Protein AF-A0A3C1DMR4-F1 (afdb_monomer_lite)

Sequence (124 aa):
SLVKAYVGDGIATDFYRDVAAYLDPETRDLINEVCADLGHSKFVVDAVQYCVAEDPKVAGRLALWGRRLMGEAVAQSQRVAAQREALIDLVLGGSGPDLAAVTRMFADLTENHTARMKSLGLEA

Foldseek 3Di:
DLLCLQLVLQLVLLLLQLLLVQDDPVSSVVSVVVSVVSPPNVVSLVVLLVVCVVPVVVQVVSQVVLVVVLVVVVVVVVVCCVVCVVVQCSSNNNPHRPVVSVVVSSVSSVVSSQVSCVSSVHHD

pLDDT: mean 82.71, std 10.77, range [55.03, 96.19]

Secondary structure (DSSP, 8-state):
-HHHHHHHHHHHHHHHHHHHTTS-HHHHHHHHHHHHHTT--HHHHHHHHHHHHH-HHHHHHHHHHHHHHHHHHHHHHHHHHHH-HHHHHHHTTTSS--HHHHHHHHHHHHHHHHHHHHHTT---

Structure (mmCIF, N/CA/C/O backbone):
data_AF-A0A3C1DMR4-F1
#
_entry.id   AF-A0A3C1DMR4-F1
#
loop_
_atom_site.group_PDB
_atom_site.id
_atom_site.type_symbol
_atom_site.label_atom_id
_atom_site.label_alt_id
_atom_site.label_comp_id
_atom_site.label_asym_id
_atom_site.label_entity_id
_atom_site.label_seq_id
_atom_site.pdbx_PDB_ins_code
_atom_site.Cartn_x
_atom_site.Cartn_y
_atom_site.Cartn_z
_atom_site.occupancy
_atom_site.B_iso_or_equiv
_atom_site.auth_seq_id
_atom_site.auth_comp_id
_atom_site.auth_asym_id
_atom_site.auth_atom_id
_atom_site.pdbx_PDB_model_num
ATOM 1 N N . SER A 1 1 ? 1.551 -8.771 13.088 1.00 76.62 1 SER A N 1
ATOM 2 C CA . SER A 1 1 ? 0.181 -8.288 13.360 1.00 76.62 1 SER A CA 1
ATOM 3 C C . SER A 1 1 ? -0.593 -8.287 12.050 1.00 76.62 1 SER A C 1
ATOM 5 O O . SER A 1 1 ? 0.030 -8.104 11.010 1.00 76.62 1 SER A O 1
ATOM 7 N N . LEU A 1 2 ? -1.912 -8.503 12.082 1.00 78.19 2 LEU A N 1
ATOM 8 C CA . LEU A 1 2 ? -2.741 -8.661 10.874 1.00 78.19 2 LEU A CA 1
ATOM 9 C C . LEU A 1 2 ? -2.731 -7.423 9.965 1.00 78.19 2 LEU A C 1
ATOM 11 O O . LEU A 1 2 ? -2.504 -7.540 8.768 1.00 78.19 2 LEU A O 1
ATOM 15 N N . VAL A 1 3 ? -2.868 -6.230 10.551 1.00 77.62 3 VAL A N 1
ATOM 16 C CA . VAL A 1 3 ? -2.819 -4.955 9.811 1.00 77.62 3 VAL A CA 1
ATOM 17 C C . VAL A 1 3 ? -1.471 -4.758 9.116 1.00 77.62 3 VAL A C 1
ATOM 19 O O . VAL A 1 3 ? -1.427 -4.266 7.996 1.00 77.62 3 VAL A O 1
ATOM 22 N N . LYS A 1 4 ? -0.366 -5.190 9.740 1.00 81.00 4 LYS A N 1
ATOM 23 C CA . LYS A 1 4 ? 0.961 -5.078 9.127 1.00 81.00 4 LYS A CA 1
ATOM 24 C C . LYS A 1 4 ? 1.109 -5.952 7.891 1.00 81.00 4 LYS A C 1
ATOM 26 O O . LYS A 1 4 ? 1.666 -5.470 6.916 1.00 81.00 4 LYS A O 1
ATOM 31 N N . ALA A 1 5 ? 0.621 -7.189 7.947 1.00 81.06 5 ALA A N 1
ATOM 32 C CA . ALA A 1 5 ? 0.616 -8.067 6.782 1.00 81.06 5 ALA A CA 1
ATOM 33 C C . ALA A 1 5 ? -0.257 -7.458 5.677 1.00 81.06 5 ALA A C 1
ATOM 35 O O . ALA A 1 5 ? 0.230 -7.181 4.596 1.00 81.06 5 ALA A O 1
ATOM 36 N N . TYR A 1 6 ? -1.502 -7.084 5.985 1.00 82.62 6 TYR A N 1
ATOM 37 C CA . TYR A 1 6 ? -2.421 -6.564 4.969 1.00 82.62 6 TYR A CA 1
ATOM 38 C C . TYR A 1 6 ? -1.976 -5.256 4.300 1.00 82.62 6 TYR A C 1
ATOM 40 O O . TYR A 1 6 ? -2.101 -5.104 3.084 1.00 82.62 6 TYR A O 1
ATOM 48 N N . VAL A 1 7 ? -1.485 -4.295 5.085 1.00 84.25 7 VAL A N 1
ATOM 49 C CA . VAL A 1 7 ? -1.036 -3.006 4.546 1.00 84.25 7 VAL A CA 1
ATOM 50 C C . VAL A 1 7 ? 0.342 -3.146 3.898 1.00 84.25 7 VAL A C 1
ATOM 52 O O . VAL A 1 7 ? 0.552 -2.606 2.818 1.00 84.25 7 VAL A O 1
ATOM 55 N N . GLY A 1 8 ? 1.264 -3.883 4.522 1.00 84.06 8 GLY A N 1
ATOM 56 C CA . GLY A 1 8 ? 2.620 -4.085 4.010 1.00 84.06 8 GLY A CA 1
ATOM 57 C C . GLY A 1 8 ? 2.656 -4.907 2.725 1.00 84.06 8 GLY A C 1
ATOM 58 O O . GLY A 1 8 ? 3.222 -4.445 1.738 1.00 84.06 8 GLY A O 1
ATOM 59 N N . ASP A 1 9 ? 2.001 -6.070 2.711 1.00 83.44 9 ASP A N 1
ATOM 60 C CA . ASP A 1 9 ? 1.900 -6.922 1.517 1.00 83.44 9 ASP A CA 1
ATOM 61 C C . ASP A 1 9 ? 1.159 -6.186 0.404 1.00 83.44 9 ASP A C 1
ATOM 63 O O . ASP A 1 9 ? 1.505 -6.304 -0.767 1.00 83.44 9 ASP A O 1
ATOM 67 N N . GLY A 1 10 ? 0.181 -5.361 0.782 1.00 87.00 10 GLY A N 1
ATOM 68 C CA . GLY A 1 10 ? -0.510 -4.452 -0.110 1.00 87.00 10 GLY A CA 1
ATOM 69 C C . GLY A 1 10 ? 0.403 -3.487 -0.849 1.00 87.00 10 GLY A C 1
ATOM 70 O O . GLY A 1 10 ? 0.464 -3.521 -2.071 1.00 87.00 10 GLY A O 1
ATOM 71 N N . ILE A 1 11 ? 1.138 -2.668 -0.096 1.00 86.25 11 ILE A N 1
ATOM 72 C CA . ILE A 1 11 ? 2.084 -1.690 -0.651 1.00 86.25 11 ILE A CA 1
ATOM 73 C C . ILE A 1 11 ? 3.142 -2.389 -1.517 1.00 86.25 11 ILE A C 1
ATOM 75 O O . ILE A 1 11 ? 3.483 -1.890 -2.586 1.00 86.25 11 ILE A O 1
ATOM 79 N N . ALA A 1 12 ? 3.652 -3.545 -1.079 1.00 84.12 12 ALA A N 1
ATOM 80 C CA . ALA A 1 12 ? 4.629 -4.314 -1.848 1.00 84.12 12 ALA A CA 1
ATOM 81 C C . ALA A 1 12 ? 4.040 -4.839 -3.166 1.00 84.12 12 ALA A C 1
ATOM 83 O O . ALA A 1 12 ? 4.671 -4.712 -4.210 1.00 84.12 12 ALA A O 1
ATOM 84 N N . THR A 1 13 ? 2.823 -5.384 -3.124 1.00 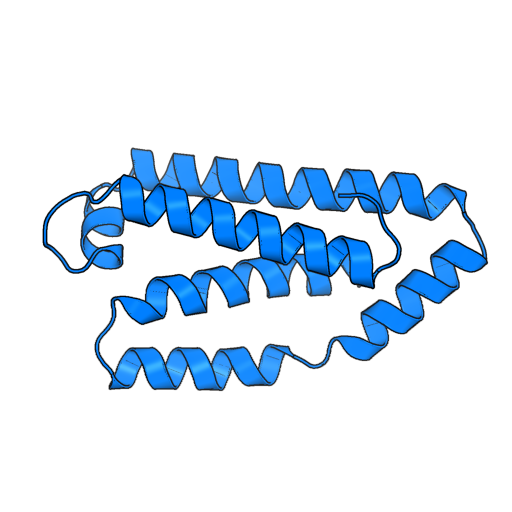87.19 13 THR A N 1
ATOM 85 C CA . THR A 1 13 ? 2.105 -5.883 -4.305 1.00 87.19 13 THR A CA 1
ATOM 86 C C . THR A 1 13 ? 1.857 -4.773 -5.319 1.00 87.19 13 THR A C 1
ATOM 88 O O . THR A 1 13 ? 2.118 -4.962 -6.505 1.00 87.19 13 THR A O 1
ATOM 91 N N . ASP A 1 14 ? 1.378 -3.620 -4.850 1.00 87.94 14 ASP A N 1
ATOM 92 C CA . ASP A 1 14 ? 1.098 -2.464 -5.699 1.00 87.94 14 ASP A CA 1
ATOM 93 C C . ASP A 1 14 ? 2.408 -1.990 -6.372 1.00 87.94 14 ASP A C 1
ATOM 95 O O . ASP A 1 14 ? 2.466 -1.849 -7.591 1.00 87.94 14 ASP A O 1
ATOM 99 N N . PHE A 1 15 ? 3.511 -1.914 -5.615 1.00 84.56 15 PHE A N 1
ATOM 100 C CA . PHE A 1 15 ? 4.829 -1.561 -6.154 1.00 84.56 15 PHE A CA 1
ATOM 101 C C . PHE A 1 15 ? 5.337 -2.564 -7.196 1.00 84.56 15 PHE A C 1
ATOM 103 O O . PHE A 1 15 ? 5.842 -2.167 -8.245 1.00 84.56 15 PHE A O 1
ATOM 110 N N . TYR A 1 16 ? 5.212 -3.869 -6.937 1.00 84.00 16 TYR A N 1
ATOM 111 C CA . TYR A 1 16 ? 5.651 -4.883 -7.895 1.00 84.00 16 TYR A CA 1
ATOM 112 C C . TYR A 1 16 ? 4.866 -4.809 -9.204 1.00 84.00 16 TYR A C 1
ATOM 114 O O . TYR A 1 16 ? 5.472 -4.935 -10.266 1.00 84.00 16 TYR A O 1
ATOM 122 N N . ARG A 1 17 ? 3.553 -4.558 -9.147 1.00 86.31 17 ARG A N 1
ATOM 123 C CA . ARG A 1 17 ? 2.720 -4.377 -10.346 1.00 86.31 17 ARG A CA 1
ATOM 124 C C . ARG A 1 17 ? 3.106 -3.124 -11.130 1.00 86.31 17 ARG A C 1
ATOM 126 O O . ARG A 1 17 ? 3.200 -3.202 -12.354 1.00 86.31 17 ARG A O 1
ATOM 133 N N . ASP A 1 18 ? 3.389 -2.020 -10.445 1.00 84.19 18 ASP A N 1
ATOM 134 C CA . ASP A 1 18 ? 3.815 -0.780 -11.099 1.00 84.19 18 ASP A CA 1
ATOM 135 C C . ASP A 1 18 ? 5.168 -0.947 -11.801 1.00 84.19 18 ASP A C 1
ATOM 137 O O . ASP A 1 18 ? 5.324 -0.543 -12.952 1.00 84.19 18 ASP A O 1
ATOM 141 N N . VAL A 1 19 ? 6.137 -1.608 -11.157 1.00 79.38 19 VAL A N 1
ATOM 142 C CA . VAL A 1 19 ? 7.442 -1.906 -11.773 1.00 79.38 19 VAL A CA 1
ATOM 143 C C . VAL A 1 19 ? 7.295 -2.886 -12.939 1.00 79.38 19 VAL A C 1
ATOM 145 O O . VAL A 1 19 ? 7.949 -2.723 -13.969 1.00 79.38 19 VAL A O 1
ATOM 148 N N . ALA A 1 20 ? 6.416 -3.883 -12.818 1.00 84.69 20 ALA A N 1
ATOM 149 C CA . ALA A 1 20 ? 6.187 -4.883 -13.856 1.00 84.69 20 ALA A CA 1
ATOM 150 C C . ALA A 1 20 ? 5.698 -4.276 -15.182 1.00 84.69 20 ALA A C 1
ATOM 152 O O . ALA A 1 20 ? 5.933 -4.858 -16.240 1.00 84.69 20 ALA A O 1
ATOM 153 N N . ALA A 1 21 ? 5.068 -3.095 -15.159 1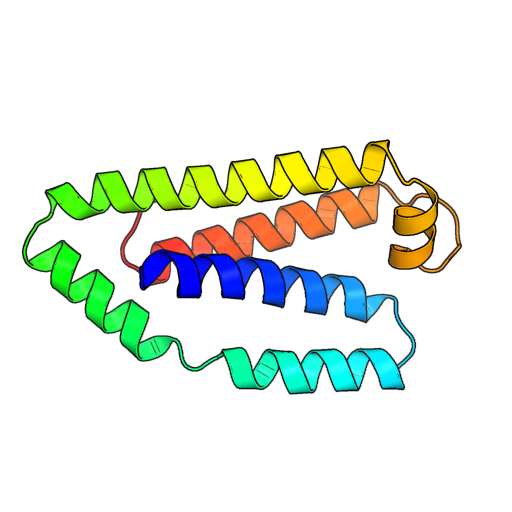.00 81.50 21 ALA A N 1
ATOM 154 C CA . ALA A 1 21 ? 4.655 -2.380 -16.367 1.00 81.50 21 ALA A CA 1
ATOM 155 C C . ALA A 1 21 ? 5.829 -1.997 -17.291 1.00 81.50 21 ALA A C 1
ATOM 157 O O . ALA A 1 21 ? 5.615 -1.805 -18.489 1.00 81.50 21 ALA A O 1
ATOM 158 N N . TYR A 1 22 ? 7.049 -1.923 -16.754 1.00 76.38 22 TYR A N 1
ATOM 159 C CA . TYR A 1 22 ? 8.266 -1.549 -17.482 1.00 76.38 22 TYR A CA 1
ATOM 160 C C . TYR A 1 22 ? 9.149 -2.749 -17.853 1.00 76.38 22 TYR A C 1
ATOM 162 O O . TYR A 1 22 ? 10.187 -2.574 -18.491 1.00 76.38 22 TYR A O 1
ATOM 170 N N . LEU A 1 23 ? 8.756 -3.961 -17.454 1.00 81.56 23 LEU A N 1
ATOM 171 C CA . LEU A 1 23 ? 9.490 -5.192 -17.735 1.00 81.56 23 LEU A CA 1
ATOM 172 C C . LEU A 1 23 ? 8.976 -5.868 -19.009 1.00 81.56 23 LEU A C 1
ATOM 174 O O . LEU A 1 23 ? 7.919 -5.531 -19.552 1.00 81.56 23 LEU A O 1
ATOM 178 N N . ASP A 1 24 ? 9.743 -6.840 -19.498 1.00 84.12 24 ASP A N 1
ATOM 179 C CA . ASP A 1 24 ? 9.318 -7.675 -20.612 1.00 84.12 24 ASP A CA 1
ATOM 180 C C . ASP A 1 24 ? 8.035 -8.466 -20.258 1.00 84.12 24 ASP A C 1
ATOM 182 O O . ASP A 1 24 ? 7.747 -8.698 -19.077 1.00 84.12 24 ASP A O 1
ATOM 186 N N . PRO A 1 25 ? 7.238 -8.878 -21.264 1.00 89.19 25 PRO A N 1
ATOM 187 C CA . PRO A 1 25 ? 5.949 -9.521 -21.020 1.00 89.19 25 PRO A CA 1
ATOM 188 C C . PRO A 1 25 ? 6.020 -10.772 -20.137 1.00 89.19 25 PRO A C 1
ATOM 190 O O . PRO A 1 25 ? 5.125 -10.968 -19.322 1.00 89.19 25 PRO A O 1
ATOM 193 N N . GLU A 1 26 ? 7.072 -11.586 -20.261 1.00 92.44 26 GLU A N 1
ATOM 194 C CA . GLU A 1 26 ? 7.214 -12.834 -19.503 1.00 92.44 26 GLU A CA 1
ATOM 195 C C . GLU A 1 26 ? 7.422 -12.543 -18.012 1.00 92.44 26 GLU A C 1
ATOM 197 O O . GLU A 1 26 ? 6.690 -13.059 -17.163 1.00 92.44 26 GLU A O 1
ATOM 202 N N . THR A 1 27 ? 8.353 -11.642 -17.687 1.00 87.44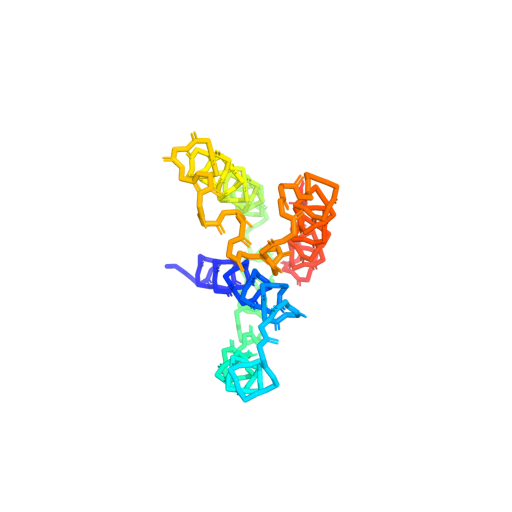 27 THR A N 1
ATOM 203 C CA . THR A 1 27 ? 8.601 -11.229 -16.298 1.00 87.44 27 THR A CA 1
ATOM 204 C C . THR A 1 27 ? 7.381 -10.535 -15.690 1.00 87.44 27 THR A C 1
ATOM 206 O O . THR A 1 27 ? 7.037 -10.768 -14.527 1.00 87.44 27 THR A O 1
ATOM 209 N N . ARG A 1 28 ? 6.692 -9.693 -16.471 1.00 88.81 28 ARG A N 1
ATOM 210 C CA . ARG A 1 28 ? 5.480 -8.998 -16.024 1.00 88.81 28 ARG A CA 1
ATOM 211 C C . ARG A 1 28 ? 4.354 -9.968 -15.672 1.00 88.81 28 ARG A C 1
ATOM 213 O O . ARG A 1 28 ? 3.694 -9.787 -14.647 1.00 88.81 28 ARG A O 1
ATOM 220 N N . ASP A 1 29 ? 4.119 -10.967 -16.514 1.00 90.56 29 ASP A N 1
ATOM 221 C CA . ASP A 1 29 ? 3.035 -11.927 -16.316 1.00 90.56 29 ASP A CA 1
ATOM 222 C C . ASP A 1 29 ? 3.301 -12.802 -15.080 1.00 90.56 29 ASP A C 1
ATOM 224 O O . ASP A 1 29 ? 2.395 -12.992 -14.265 1.00 90.56 29 ASP A O 1
ATOM 228 N N . LEU A 1 30 ? 4.561 -13.198 -14.852 1.00 89.62 30 LEU A N 1
ATOM 229 C CA . LEU A 1 30 ? 4.977 -13.896 -13.631 1.00 89.62 30 LEU A CA 1
ATOM 230 C C . LEU A 1 30 ? 4.736 -13.059 -12.365 1.00 89.62 30 LEU A C 1
ATOM 232 O O . LEU A 1 30 ? 4.200 -13.563 -11.377 1.00 89.62 30 LEU A O 1
ATOM 236 N N . ILE A 1 31 ? 5.108 -11.773 -12.375 1.00 87.81 31 ILE A N 1
ATOM 237 C CA . ILE A 1 31 ? 4.861 -10.885 -11.228 1.00 87.81 31 ILE A CA 1
ATOM 238 C C . ILE A 1 31 ? 3.360 -10.784 -10.947 1.00 87.81 31 ILE A C 1
ATOM 240 O O . ILE A 1 31 ? 2.947 -10.872 -9.790 1.00 87.81 31 ILE A O 1
ATOM 244 N N . ASN A 1 32 ? 2.540 -10.623 -11.988 1.00 87.25 32 ASN A N 1
ATOM 245 C CA . ASN A 1 32 ? 1.090 -10.526 -11.845 1.00 87.25 32 ASN A CA 1
ATOM 246 C C . ASN A 1 32 ? 0.461 -11.801 -11.275 1.00 87.25 32 ASN A C 1
ATOM 248 O O . ASN A 1 32 ? -0.446 -11.689 -10.447 1.00 87.25 32 ASN A O 1
ATOM 252 N N . GLU A 1 33 ? 0.938 -12.977 -11.689 1.00 87.56 33 GLU A N 1
ATOM 253 C CA . GLU A 1 33 ? 0.500 -14.275 -11.166 1.00 87.56 33 GLU A CA 1
ATOM 254 C C . GLU A 1 33 ? 0.816 -14.403 -9.671 1.00 87.56 33 GLU A C 1
ATOM 256 O O . GLU A 1 33 ? -0.091 -14.603 -8.862 1.00 87.56 33 GLU A O 1
ATOM 261 N N . VAL A 1 34 ? 2.074 -14.182 -9.278 1.00 85.75 34 VAL A N 1
ATOM 262 C CA . VAL A 1 34 ? 2.501 -14.256 -7.868 1.00 85.75 34 VAL A CA 1
ATOM 263 C C . VAL A 1 34 ? 1.745 -13.238 -7.008 1.00 85.75 34 VAL A C 1
ATOM 265 O O . VAL A 1 34 ? 1.306 -13.537 -5.898 1.00 85.75 34 VAL A O 1
ATOM 268 N N . CYS A 1 35 ? 1.535 -12.031 -7.534 1.00 83.00 35 CYS A N 1
ATOM 269 C CA . CYS A 1 35 ? 0.804 -10.967 -6.854 1.00 83.00 35 CYS A CA 1
ATOM 270 C C . CYS A 1 35 ? -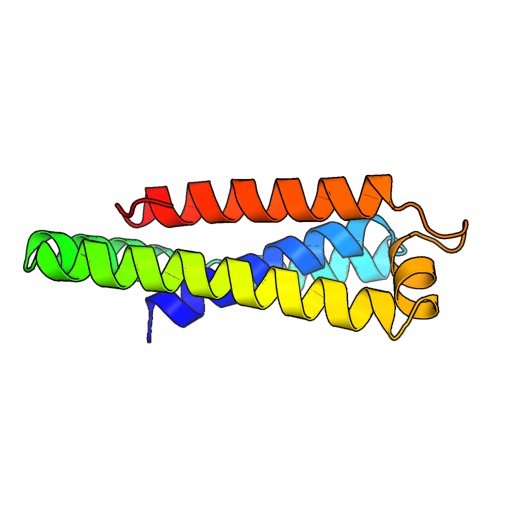0.715 -11.197 -6.778 1.00 83.00 35 CYS A C 1
ATOM 272 O O . CYS A 1 35 ? -1.395 -10.476 -6.045 1.00 83.00 35 CYS A O 1
ATOM 274 N N . ALA A 1 36 ? -1.285 -12.124 -7.553 1.00 75.19 36 ALA A N 1
ATOM 275 C CA . ALA A 1 36 ? -2.703 -12.476 -7.460 1.00 75.19 36 ALA A CA 1
ATOM 276 C C . ALA A 1 36 ? -2.989 -13.362 -6.234 1.00 75.19 36 ALA A C 1
ATOM 278 O O . ALA A 1 36 ? -4.051 -13.237 -5.623 1.00 75.19 36 ALA A O 1
ATOM 279 N N . ASP A 1 37 ? -2.023 -14.192 -5.833 1.00 64.38 37 ASP A N 1
ATOM 280 C CA . ASP A 1 37 ? -2.156 -15.148 -4.725 1.00 64.38 37 ASP A CA 1
ATOM 281 C C . ASP A 1 37 ? -2.074 -14.473 -3.336 1.00 64.38 37 ASP A C 1
ATOM 283 O O . ASP A 1 37 ? -2.681 -14.905 -2.355 1.00 64.38 37 ASP A O 1
ATOM 287 N N . LEU A 1 38 ? -1.429 -13.302 -3.257 1.00 60.19 38 LEU A N 1
ATOM 288 C CA . LEU A 1 38 ? -1.329 -12.478 -2.039 1.00 60.19 38 LEU A CA 1
ATOM 289 C C . LEU A 1 38 ? -2.678 -11.854 -1.595 1.00 60.19 38 LEU A C 1
ATOM 291 O O . LEU A 1 38 ? -2.765 -11.193 -0.558 1.00 60.19 38 LEU A O 1
ATOM 295 N N . GLY A 1 39 ? -3.755 -12.060 -2.362 1.00 57.00 39 GLY A N 1
ATOM 296 C CA . GLY A 1 39 ? -5.065 -11.424 -2.200 1.00 57.00 39 GLY A CA 1
ATOM 297 C C . GLY A 1 39 ? -5.976 -11.972 -1.092 1.00 57.00 39 GLY A C 1
ATOM 298 O O . GLY A 1 39 ? -7.056 -11.410 -0.889 1.00 57.00 39 GLY A O 1
ATOM 299 N N . HIS A 1 40 ? -5.589 -13.009 -0.336 1.00 61.69 40 HIS A N 1
ATOM 300 C CA . HIS A 1 40 ? -6.413 -13.630 0.723 1.00 61.69 40 HIS A CA 1
ATOM 301 C C . HIS A 1 40 ? -6.555 -12.774 1.999 1.00 61.69 40 HIS A C 1
ATOM 303 O O . HIS A 1 40 ? -6.280 -13.197 3.119 1.00 61.69 40 HIS A O 1
ATOM 309 N N . SER A 1 41 ? -7.023 -11.542 1.842 1.00 71.12 41 SER A N 1
ATOM 310 C CA . SER A 1 41 ? -6.976 -10.493 2.859 1.00 71.12 41 SER A CA 1
ATOM 311 C C . SER A 1 41 ? -8.336 -10.105 3.437 1.00 71.12 41 SER A C 1
ATOM 313 O O . SER A 1 41 ? -8.397 -9.368 4.422 1.00 71.12 41 SER A O 1
ATOM 315 N N . LYS A 1 42 ? -9.434 -10.643 2.888 1.00 76.69 42 LYS A N 1
ATOM 316 C CA . LYS A 1 42 ? -10.794 -10.358 3.369 1.00 76.69 42 LYS A CA 1
ATOM 317 C C . LYS A 1 42 ? -10.952 -10.629 4.869 1.00 76.69 42 LYS A C 1
ATOM 319 O O . LYS A 1 42 ? -11.553 -9.823 5.571 1.00 76.69 42 LYS A O 1
ATOM 324 N N . PHE A 1 43 ? -10.347 -11.706 5.375 1.00 85.06 43 PHE A N 1
ATOM 325 C CA . PHE A 1 43 ? -10.410 -12.032 6.801 1.00 85.06 43 PHE A CA 1
ATOM 326 C C . PHE A 1 43 ? -9.748 -10.959 7.686 1.00 85.06 43 PHE A C 1
ATOM 328 O O . PHE A 1 43 ? -10.185 -10.749 8.814 1.00 85.06 43 PHE A O 1
ATOM 335 N N . VAL A 1 44 ? -8.710 -10.265 7.191 1.00 87.62 44 VAL A N 1
ATOM 336 C CA . VAL A 1 44 ? -8.060 -9.174 7.933 1.00 87.62 44 VAL A CA 1
ATOM 337 C C . VAL A 1 44 ? -8.989 -7.977 8.027 1.00 87.62 44 VAL A C 1
ATOM 339 O O . VAL A 1 44 ? -9.095 -7.389 9.099 1.00 87.62 44 VAL A O 1
ATOM 342 N N . VAL A 1 45 ? -9.673 -7.633 6.934 1.00 89.38 45 VAL A N 1
ATOM 343 C CA . VAL A 1 45 ? -10.644 -6.533 6.920 1.00 89.38 45 VAL A CA 1
ATOM 344 C C . VAL A 1 45 ? -11.752 -6.794 7.935 1.00 89.38 45 VAL A C 1
ATOM 346 O O . VAL A 1 45 ? -11.966 -5.967 8.820 1.00 89.38 45 VAL A O 1
ATOM 349 N N . ASP A 1 46 ? -12.373 -7.973 7.865 1.00 90.56 46 ASP A N 1
ATOM 350 C CA . ASP A 1 46 ? -13.468 -8.356 8.759 1.00 90.56 46 ASP A CA 1
ATOM 351 C C . ASP A 1 46 ? -13.000 -8.348 10.238 1.00 90.56 46 ASP A C 1
ATOM 353 O O . ASP A 1 46 ? -13.676 -7.804 11.114 1.00 90.56 46 ASP A O 1
ATOM 357 N N . ALA A 1 47 ? -11.796 -8.861 10.526 1.00 91.50 47 ALA A N 1
ATOM 358 C CA . ALA A 1 47 ? -11.230 -8.873 11.879 1.00 91.50 47 ALA A CA 1
ATOM 359 C C . ALA A 1 47 ? -10.891 -7.471 12.418 1.00 91.50 47 ALA A C 1
ATOM 361 O O . ALA A 1 47 ? -11.109 -7.187 13.596 1.00 91.50 47 ALA A O 1
ATOM 362 N N . VAL A 1 48 ? -10.338 -6.586 11.584 1.00 91.25 48 VAL A N 1
ATOM 363 C CA . VAL A 1 48 ? -9.976 -5.222 12.000 1.00 91.25 48 VAL A CA 1
ATOM 364 C C . VAL A 1 48 ? -11.225 -4.395 12.268 1.00 91.25 48 VAL A C 1
ATOM 366 O O . VAL A 1 48 ? -11.280 -3.722 13.296 1.00 91.25 48 VAL A O 1
ATOM 369 N N . GLN A 1 49 ? -12.236 -4.492 11.403 1.00 93.00 49 GLN A N 1
ATOM 370 C CA . GLN A 1 49 ? -13.513 -3.810 11.606 1.00 93.00 49 GLN A CA 1
ATOM 371 C C . GLN A 1 49 ? -14.199 -4.274 12.895 1.00 93.00 49 GLN A C 1
ATOM 373 O O . GLN A 1 49 ? -14.667 -3.437 13.666 1.00 93.00 49 GLN A O 1
ATOM 378 N N . TYR A 1 50 ? -14.189 -5.581 13.180 1.00 93.62 50 TYR A N 1
ATOM 379 C CA . TYR A 1 50 ? -14.697 -6.120 14.443 1.00 93.62 50 TYR A CA 1
ATOM 380 C C . TYR A 1 50 ? -13.961 -5.532 15.659 1.00 93.62 50 TYR A C 1
ATOM 382 O O . TYR A 1 50 ? -14.589 -5.012 16.577 1.00 93.62 50 TYR A O 1
ATOM 390 N N . CYS A 1 51 ? -12.624 -5.543 15.649 1.00 92.19 51 CYS A N 1
ATOM 391 C CA . CYS A 1 51 ? -11.825 -4.987 16.746 1.00 92.19 51 CYS A CA 1
ATOM 392 C C . CYS A 1 51 ? -12.060 -3.483 16.955 1.00 92.19 51 CYS A C 1
ATOM 394 O O . CYS A 1 51 ? -12.057 -3.018 18.091 1.00 92.19 51 CYS A O 1
ATOM 396 N N . VAL A 1 52 ? -12.243 -2.721 15.874 1.00 93.38 52 VAL A N 1
ATOM 397 C CA . VAL A 1 52 ? -12.547 -1.283 15.938 1.00 93.38 52 VAL A CA 1
ATOM 398 C C . VAL A 1 52 ? -13.950 -1.031 16.498 1.00 93.38 52 VAL A C 1
ATOM 400 O O . VAL A 1 52 ? -14.133 -0.070 17.242 1.00 93.38 52 VAL A O 1
ATOM 403 N N . ALA A 1 53 ? -14.924 -1.886 16.174 1.00 93.88 53 ALA A N 1
ATOM 404 C CA . ALA A 1 53 ? -16.273 -1.801 16.729 1.00 93.88 53 ALA A CA 1
ATOM 405 C C . ALA A 1 53 ? -16.298 -2.090 18.241 1.00 93.88 53 ALA A C 1
ATOM 407 O O . ALA A 1 53 ? -16.996 -1.397 18.979 1.00 93.88 53 ALA A O 1
ATOM 408 N N . GLU A 1 54 ? -15.512 -3.068 18.701 1.00 96.19 54 GLU A N 1
ATOM 409 C CA . GLU A 1 54 ? -15.380 -3.423 20.122 1.00 96.19 54 GLU A CA 1
ATOM 410 C C . GLU A 1 54 ? -14.595 -2.371 20.931 1.00 96.19 54 GLU A C 1
ATOM 412 O O . GLU A 1 54 ? -14.984 -2.030 22.049 1.00 96.19 54 GLU A O 1
ATOM 417 N N . ASP A 1 55 ? -13.501 -1.828 20.381 1.00 93.50 55 ASP A N 1
ATOM 418 C CA . ASP A 1 55 ? -12.710 -0.763 21.013 1.00 93.50 55 ASP A CA 1
ATOM 419 C C . ASP A 1 55 ? -12.371 0.366 20.018 1.00 93.50 55 ASP A C 1
ATOM 421 O O . ASP A 1 55 ? -11.325 0.338 19.349 1.00 93.50 55 ASP A O 1
ATOM 425 N N . PRO A 1 56 ? -13.189 1.436 19.979 1.00 90.06 56 PRO A N 1
ATOM 426 C CA . PRO A 1 56 ? -12.961 2.581 19.100 1.00 90.06 56 PRO A CA 1
ATOM 427 C C . PRO A 1 56 ? -11.607 3.279 19.303 1.00 90.06 56 PRO A C 1
ATOM 429 O O . PRO A 1 56 ? -11.111 3.946 18.394 1.00 90.06 56 PRO A O 1
ATOM 432 N N . LYS A 1 57 ? -10.954 3.129 20.467 1.00 90.50 57 LYS A N 1
ATOM 433 C CA . LYS A 1 57 ? -9.633 3.740 20.719 1.00 90.50 57 LYS A CA 1
ATOM 434 C C . LYS A 1 57 ? -8.529 3.081 19.895 1.00 90.50 57 LYS A C 1
ATOM 436 O O . LYS A 1 57 ? -7.493 3.705 19.639 1.00 90.50 57 LYS A O 1
ATOM 441 N N . VAL A 1 58 ? -8.724 1.832 19.471 1.00 91.19 58 VAL A N 1
ATOM 442 C CA . VAL A 1 58 ? -7.766 1.108 18.627 1.00 91.19 58 VAL A CA 1
ATOM 443 C C . VAL A 1 58 ? -7.705 1.718 17.226 1.00 91.19 58 VAL A C 1
ATOM 445 O O . VAL A 1 58 ? -6.619 1.760 16.646 1.00 91.19 58 VAL A O 1
ATOM 448 N N . ALA A 1 59 ? -8.809 2.282 16.723 1.00 92.50 59 ALA A N 1
ATOM 449 C CA . ALA A 1 59 ? -8.881 2.886 15.392 1.00 92.50 59 ALA A CA 1
ATOM 450 C C . ALA A 1 59 ? -7.814 3.971 15.185 1.00 92.50 59 ALA A C 1
ATOM 452 O O . ALA A 1 59 ? -7.023 3.892 14.248 1.00 92.50 59 ALA A O 1
ATOM 453 N N . GLY A 1 60 ? -7.707 4.930 16.113 1.00 92.50 60 GLY A N 1
ATOM 454 C CA . GLY A 1 60 ? -6.721 6.013 16.015 1.00 92.50 60 GLY A CA 1
ATOM 455 C C . GLY A 1 60 ? -5.271 5.514 16.038 1.00 92.50 60 GLY A C 1
ATOM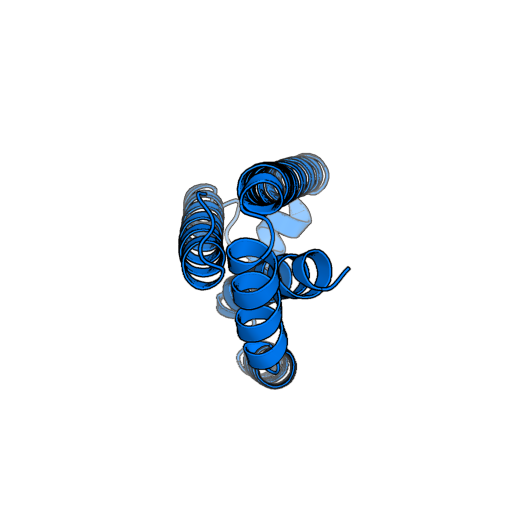 456 O O . GLY A 1 60 ? -4.414 6.030 15.318 1.00 92.50 60 GLY A O 1
ATOM 457 N N . ARG A 1 61 ? -4.987 4.461 16.818 1.00 93.12 61 ARG A N 1
ATOM 458 C CA . ARG A 1 61 ? -3.651 3.843 16.883 1.00 93.12 61 ARG A CA 1
ATOM 459 C C . ARG A 1 61 ? -3.305 3.105 15.591 1.00 93.12 61 ARG A C 1
ATOM 461 O O . ARG A 1 61 ? -2.168 3.199 15.136 1.00 93.12 61 ARG A O 1
ATOM 468 N N . LEU A 1 62 ? -4.265 2.387 15.007 1.00 92.50 62 LEU A N 1
ATOM 469 C CA . LEU A 1 62 ? -4.083 1.684 13.736 1.00 92.50 62 LEU A CA 1
ATOM 470 C C . LEU A 1 62 ? -3.958 2.656 12.559 1.00 92.50 62 LEU A C 1
ATOM 472 O O . LEU A 1 62 ? -3.086 2.454 11.720 1.00 92.50 62 LEU A O 1
ATOM 476 N N . ALA A 1 63 ? -4.749 3.731 12.542 1.00 93.62 63 ALA A N 1
ATOM 477 C CA . ALA A 1 63 ? -4.649 4.810 11.560 1.00 93.62 63 ALA A CA 1
ATOM 478 C C . ALA A 1 63 ? -3.254 5.453 11.569 1.00 93.62 63 ALA A C 1
ATOM 480 O O . ALA A 1 63 ? -2.579 5.525 10.541 1.00 93.62 63 ALA A O 1
ATOM 481 N N . LEU A 1 64 ? -2.763 5.836 12.755 1.00 93.38 64 LEU A N 1
ATOM 482 C CA . LEU A 1 64 ? -1.416 6.389 12.906 1.00 93.38 64 LEU A CA 1
ATOM 483 C C . LEU A 1 64 ? -0.332 5.399 12.459 1.00 93.38 64 LEU A C 1
ATOM 485 O O . LEU A 1 64 ? 0.645 5.793 11.824 1.00 93.38 64 LEU A O 1
ATOM 489 N N . TRP A 1 65 ? -0.498 4.119 12.792 1.00 93.00 65 TRP A N 1
ATOM 490 C CA . TRP A 1 65 ? 0.436 3.078 12.383 1.00 93.00 65 TRP A CA 1
ATOM 491 C C . TRP A 1 65 ? 0.450 2.886 10.857 1.00 93.00 65 TRP A C 1
ATOM 493 O O . TRP A 1 65 ? 1.532 2.798 10.278 1.00 93.00 65 TRP A O 1
ATOM 503 N N . GLY A 1 66 ? -0.718 2.892 10.203 1.00 91.38 66 GLY A N 1
ATOM 504 C CA . GLY A 1 66 ? -0.853 2.806 8.745 1.00 91.38 66 GLY A CA 1
ATOM 505 C C . GLY A 1 66 ? -0.157 3.963 8.026 1.00 91.38 66 GLY A C 1
ATOM 506 O O . GLY A 1 66 ? 0.715 3.719 7.192 1.00 91.38 66 GLY A O 1
ATOM 507 N N . ARG A 1 67 ? -0.427 5.207 8.451 1.00 93.31 67 ARG A N 1
ATOM 508 C CA . ARG A 1 67 ? 0.267 6.405 7.944 1.00 93.31 67 ARG A CA 1
ATOM 509 C C . ARG A 1 67 ? 1.778 6.318 8.096 1.00 93.31 67 ARG A C 1
ATOM 511 O O . ARG A 1 67 ? 2.522 6.636 7.170 1.00 93.31 67 ARG A O 1
ATOM 518 N N . ARG A 1 68 ? 2.243 5.883 9.272 1.00 93.19 68 ARG A N 1
ATOM 519 C CA . ARG A 1 68 ? 3.675 5.731 9.536 1.00 93.19 68 ARG A CA 1
ATOM 520 C C . ARG A 1 68 ? 4.309 4.702 8.604 1.00 93.19 68 ARG A C 1
ATOM 522 O O . ARG A 1 68 ? 5.403 4.954 8.114 1.00 93.19 68 ARG A O 1
ATOM 529 N N . LEU A 1 69 ? 3.637 3.579 8.351 1.00 89.38 69 LEU A N 1
ATOM 530 C CA . LEU A 1 69 ? 4.144 2.547 7.450 1.00 89.38 69 LEU A CA 1
ATOM 531 C C . LEU A 1 69 ? 4.324 3.085 6.025 1.00 89.38 69 LEU A C 1
ATOM 533 O O . LEU A 1 69 ? 5.387 2.891 5.442 1.00 89.38 69 LEU A O 1
ATOM 537 N N . MET A 1 70 ? 3.324 3.793 5.492 1.00 90.31 70 MET A N 1
ATOM 538 C CA . MET A 1 70 ? 3.414 4.403 4.162 1.00 90.31 70 MET A CA 1
ATOM 539 C C . MET A 1 70 ? 4.537 5.447 4.100 1.00 90.31 70 MET A C 1
ATOM 541 O O . MET A 1 70 ? 5.357 5.429 3.184 1.00 90.31 70 MET A O 1
ATOM 545 N N . GLY A 1 71 ? 4.633 6.313 5.114 1.00 89.75 71 GLY A N 1
ATOM 546 C CA . GLY A 1 71 ? 5.698 7.313 5.200 1.00 89.75 71 GLY A CA 1
ATOM 547 C C . GLY A 1 71 ? 7.100 6.696 5.253 1.00 89.75 71 GLY A C 1
ATOM 548 O O . GLY A 1 71 ? 8.000 7.152 4.549 1.00 89.75 71 GLY A O 1
ATOM 549 N N . GLU A 1 72 ? 7.293 5.632 6.040 1.00 90.31 72 GLU A N 1
ATOM 550 C CA . GLU A 1 72 ? 8.565 4.901 6.089 1.00 90.31 72 GLU A CA 1
ATOM 551 C C . GLU A 1 72 ? 8.871 4.222 4.743 1.00 90.31 72 GLU A C 1
ATOM 553 O O . GLU A 1 72 ? 10.010 4.300 4.282 1.00 90.31 72 GLU A O 1
ATOM 558 N N . ALA A 1 73 ? 7.876 3.631 4.072 1.00 85.62 73 ALA A N 1
ATOM 559 C CA . ALA A 1 73 ? 8.048 3.015 2.755 1.00 85.62 73 ALA A CA 1
ATOM 560 C C . ALA A 1 73 ? 8.491 4.033 1.689 1.00 85.62 73 ALA A C 1
ATOM 562 O O . ALA A 1 73 ? 9.463 3.785 0.968 1.00 85.62 73 ALA A O 1
ATOM 563 N N . VAL A 1 74 ? 7.848 5.204 1.629 1.00 84.25 74 VAL A N 1
ATOM 564 C CA . VAL A 1 74 ? 8.233 6.293 0.714 1.00 84.25 74 VAL A CA 1
ATOM 565 C C . VAL A 1 74 ? 9.645 6.784 1.024 1.00 84.25 74 VAL A C 1
ATOM 567 O O . VAL A 1 74 ? 10.477 6.864 0.121 1.00 84.25 74 VAL A O 1
ATOM 570 N N . ALA A 1 75 ? 9.954 7.046 2.296 1.00 85.25 75 ALA A N 1
ATOM 571 C CA . ALA A 1 75 ? 11.272 7.527 2.701 1.00 85.25 75 ALA A CA 1
ATOM 572 C C . ALA A 1 75 ? 12.391 6.525 2.362 1.00 85.25 75 ALA A C 1
ATOM 574 O O . ALA A 1 75 ? 13.454 6.923 1.880 1.00 85.25 75 ALA A O 1
ATOM 575 N N . GLN A 1 76 ? 12.166 5.222 2.575 1.00 83.69 76 GLN A N 1
ATOM 576 C CA . GLN A 1 76 ? 13.137 4.195 2.185 1.00 83.69 76 GLN A CA 1
ATOM 577 C C . GLN A 1 76 ? 13.285 4.100 0.667 1.00 83.69 76 GLN A C 1
ATOM 579 O O . GLN A 1 76 ? 14.408 4.003 0.175 1.00 83.69 76 GLN A O 1
ATOM 584 N N . SER A 1 77 ? 12.186 4.190 -0.080 1.00 78.19 77 SER A N 1
ATOM 585 C CA . SER A 1 77 ? 12.220 4.131 -1.543 1.00 78.19 77 SER A CA 1
ATOM 586 C C . SER A 1 77 ? 12.990 5.316 -2.134 1.00 78.19 77 SER A C 1
ATOM 588 O O . SER A 1 77 ? 13.876 5.122 -2.963 1.00 78.19 77 SER A O 1
ATOM 590 N N . GLN A 1 78 ? 12.749 6.535 -1.637 1.00 76.75 78 GLN A N 1
ATOM 591 C CA . GLN A 1 78 ? 13.509 7.734 -2.013 1.00 76.75 78 GLN A CA 1
ATOM 592 C C . GLN A 1 78 ? 14.997 7.614 -1.657 1.00 76.75 78 GLN A C 1
ATOM 594 O O . GLN A 1 78 ? 15.860 8.005 -2.441 1.00 76.75 78 GLN A O 1
ATOM 599 N N . ARG A 1 79 ? 15.322 7.037 -0.493 1.00 81.06 79 ARG A N 1
ATOM 600 C CA . ARG A 1 79 ? 16.713 6.788 -0.090 1.00 81.06 79 ARG A CA 1
ATOM 601 C C . ARG A 1 79 ? 17.413 5.809 -1.032 1.00 81.06 79 ARG A C 1
ATOM 603 O O . ARG A 1 79 ? 18.565 6.043 -1.384 1.00 81.06 79 ARG A O 1
ATOM 610 N N . VAL A 1 80 ? 16.746 4.726 -1.428 1.00 77.06 80 VAL A N 1
ATOM 611 C CA . VAL A 1 80 ? 17.293 3.751 -2.385 1.00 77.06 80 VAL A CA 1
ATOM 612 C C . VAL A 1 80 ? 17.477 4.396 -3.755 1.00 77.06 80 VAL A C 1
ATOM 614 O O . VAL A 1 80 ? 18.553 4.261 -4.333 1.00 77.06 80 VAL A O 1
ATOM 617 N N . ALA A 1 81 ? 16.480 5.147 -4.225 1.00 71.06 81 ALA A N 1
ATOM 618 C CA . ALA A 1 81 ? 16.529 5.903 -5.472 1.00 71.06 81 ALA A CA 1
ATOM 619 C C . ALA A 1 81 ? 17.750 6.843 -5.517 1.00 71.06 81 ALA A C 1
ATOM 621 O O . ALA A 1 81 ? 18.540 6.786 -6.455 1.00 71.06 81 ALA A O 1
ATOM 622 N N . ALA A 1 82 ? 17.983 7.617 -4.453 1.00 74.44 82 ALA A N 1
ATOM 623 C CA . ALA A 1 82 ? 19.129 8.524 -4.354 1.00 74.44 82 ALA A CA 1
ATOM 624 C C . ALA A 1 82 ? 20.497 7.814 -4.277 1.00 74.44 82 ALA A C 1
ATOM 626 O O . ALA A 1 82 ? 21.523 8.419 -4.573 1.00 74.44 82 ALA A O 1
ATOM 627 N N . GLN A 1 83 ? 20.541 6.552 -3.838 1.00 75.50 83 GLN A N 1
ATOM 628 C CA . GLN A 1 83 ? 21.786 5.784 -3.689 1.00 75.50 83 GLN A CA 1
ATOM 629 C C . GLN A 1 83 ? 22.094 4.888 -4.891 1.00 75.50 83 GLN A C 1
ATOM 631 O O . GLN A 1 83 ? 23.211 4.380 -5.001 1.00 75.50 83 GLN A O 1
ATOM 636 N N . ARG A 1 84 ? 21.104 4.624 -5.749 1.00 65.88 84 ARG A N 1
ATOM 637 C CA . ARG A 1 84 ? 21.190 3.644 -6.834 1.00 65.88 84 ARG A CA 1
ATOM 638 C C . ARG A 1 84 ? 20.445 4.143 -8.071 1.00 65.88 84 ARG A C 1
ATOM 640 O O . ARG A 1 84 ? 19.436 3.562 -8.458 1.00 65.88 84 ARG A O 1
ATOM 647 N N . GLU A 1 85 ? 20.986 5.172 -8.720 1.00 63.28 85 GLU A N 1
ATOM 648 C CA . GLU A 1 85 ? 20.447 5.717 -9.981 1.00 63.28 85 GLU A CA 1
ATOM 649 C C . GLU A 1 85 ? 20.252 4.628 -11.055 1.00 63.28 85 GLU A C 1
ATOM 651 O O . GLU A 1 85 ? 19.224 4.595 -11.720 1.00 63.28 85 GLU A O 1
ATOM 656 N N . ALA A 1 86 ? 21.150 3.638 -11.128 1.00 63.66 86 ALA A N 1
ATOM 657 C CA . ALA A 1 86 ? 21.027 2.505 -12.052 1.00 63.66 86 ALA A CA 1
ATOM 658 C C . ALA A 1 86 ? 19.788 1.610 -11.814 1.00 63.66 86 ALA A C 1
ATOM 660 O O . ALA A 1 86 ? 19.331 0.942 -12.738 1.00 63.66 86 ALA A O 1
ATOM 661 N N . LEU A 1 87 ? 19.233 1.568 -10.591 1.00 63.22 87 LEU A N 1
ATOM 662 C CA . LEU A 1 87 ? 17.964 0.870 -10.333 1.00 63.22 87 LEU A CA 1
ATOM 663 C C . LEU A 1 87 ? 16.767 1.678 -10.835 1.00 63.22 87 LEU A C 1
ATOM 665 O O . LEU A 1 87 ? 15.781 1.080 -11.248 1.00 63.22 87 LEU A O 1
ATOM 669 N N . ILE A 1 88 ? 16.852 3.010 -10.823 1.00 62.69 88 ILE A N 1
ATOM 670 C CA . ILE A 1 88 ? 15.825 3.873 -11.414 1.00 62.69 88 ILE A CA 1
ATOM 671 C C . ILE A 1 88 ? 15.821 3.685 -12.931 1.00 62.69 88 ILE A C 1
ATOM 673 O O . ILE A 1 88 ? 14.763 3.458 -13.505 1.00 62.69 88 ILE A O 1
ATOM 677 N N . ASP A 1 89 ? 16.995 3.677 -13.562 1.00 64.31 89 ASP A N 1
ATOM 678 C CA . ASP A 1 89 ? 17.107 3.424 -15.002 1.00 64.31 89 ASP A CA 1
ATOM 679 C C . ASP A 1 89 ? 16.581 2.033 -15.394 1.00 64.31 89 ASP A C 1
ATOM 681 O O . ASP A 1 89 ? 15.936 1.894 -16.431 1.00 64.31 89 ASP A O 1
ATOM 685 N N . LEU A 1 90 ? 16.792 1.008 -14.559 1.00 62.03 90 LEU A N 1
ATOM 686 C CA . LEU A 1 90 ? 16.237 -0.334 -14.775 1.00 62.03 90 LEU A CA 1
ATOM 687 C C . LEU A 1 90 ? 14.706 -0.367 -14.621 1.00 62.03 90 LEU A C 1
ATOM 689 O O . LEU A 1 90 ? 14.028 -0.988 -15.434 1.00 62.03 90 LEU A O 1
ATOM 693 N N . VAL A 1 91 ? 14.163 0.308 -13.603 1.00 60.94 91 VAL A N 1
ATOM 694 C CA . VAL A 1 91 ? 12.711 0.402 -13.365 1.00 60.94 91 VAL A CA 1
ATOM 695 C C . VAL A 1 91 ? 12.008 1.224 -14.452 1.00 60.94 91 VAL A C 1
ATOM 697 O O . VAL A 1 91 ? 10.829 1.014 -14.688 1.00 60.94 91 VAL A O 1
ATOM 700 N N . LEU A 1 92 ? 12.713 2.122 -15.145 1.00 63.59 92 LEU A N 1
ATOM 701 C CA . LEU A 1 92 ? 12.146 3.030 -16.151 1.00 63.59 92 LEU A CA 1
ATOM 702 C C . LEU A 1 92 ? 12.498 2.648 -17.599 1.00 63.59 92 LEU A C 1
ATOM 704 O O . LEU A 1 92 ? 12.371 3.466 -18.512 1.00 63.59 92 LEU A O 1
ATOM 708 N N . GLY A 1 93 ? 12.943 1.411 -17.836 1.00 59.97 93 GLY A N 1
ATOM 709 C CA . GLY A 1 93 ? 13.158 0.896 -19.192 1.00 59.97 93 GLY A CA 1
ATOM 710 C C . GLY A 1 93 ? 14.370 1.491 -19.923 1.00 59.97 93 GLY A C 1
ATOM 711 O O . GLY A 1 93 ? 14.367 1.586 -21.150 1.00 59.97 93 GLY A O 1
ATOM 712 N N . GLY A 1 94 ? 15.408 1.914 -19.196 1.00 57.34 94 GLY A N 1
ATOM 713 C CA . GLY A 1 94 ? 16.726 2.253 -19.750 1.00 57.34 94 GLY A CA 1
ATOM 714 C C . GLY A 1 94 ? 16.812 3.560 -20.547 1.00 57.34 94 GLY A C 1
ATOM 715 O O . GLY A 1 94 ? 17.841 3.818 -21.167 1.00 57.34 94 GLY A O 1
ATOM 716 N N . SER A 1 95 ? 15.766 4.393 -20.539 1.00 57.72 95 SER A N 1
ATOM 717 C CA . SER A 1 95 ? 15.709 5.653 -21.307 1.00 57.72 95 SER A CA 1
ATOM 718 C C . SER A 1 95 ? 16.243 6.879 -20.540 1.00 57.72 95 SER A C 1
ATOM 720 O O . SER A 1 95 ? 16.105 8.010 -21.008 1.00 57.72 95 SER A O 1
ATOM 722 N N . GLY A 1 96 ? 16.870 6.660 -19.380 1.00 55.03 96 GLY A N 1
ATOM 723 C CA . GLY A 1 96 ? 17.260 7.691 -18.416 1.00 55.03 96 GLY A CA 1
ATOM 724 C C . GLY A 1 96 ? 16.186 7.934 -17.341 1.00 55.03 96 GLY A C 1
ATOM 725 O O . GLY A 1 96 ? 15.085 7.381 -17.428 1.00 55.03 96 GLY A O 1
ATOM 726 N N . PRO A 1 97 ? 16.473 8.766 -16.323 1.00 56.19 97 PRO A N 1
ATOM 727 C CA . PRO A 1 97 ? 15.598 8.925 -15.167 1.00 56.19 97 PRO A CA 1
ATOM 728 C C . PRO A 1 97 ? 14.300 9.676 -15.519 1.00 56.19 97 PRO A C 1
ATOM 730 O O . PRO A 1 97 ? 14.251 10.906 -15.507 1.00 56.19 97 PRO A O 1
ATOM 733 N N . ASP A 1 98 ? 13.210 8.946 -15.778 1.00 70.69 98 ASP A N 1
ATOM 734 C CA . ASP A 1 98 ? 11.840 9.485 -15.801 1.00 70.69 98 ASP A CA 1
ATOM 735 C C . ASP A 1 98 ? 11.319 9.712 -14.366 1.00 70.69 98 ASP A C 1
ATOM 737 O O . ASP A 1 98 ? 10.548 8.944 -13.782 1.00 70.69 98 ASP A O 1
ATOM 741 N N . LEU A 1 99 ? 11.752 10.829 -13.781 1.00 70.94 99 LEU A N 1
ATOM 742 C CA . LEU A 1 99 ? 11.310 11.280 -12.461 1.00 70.94 99 LEU A CA 1
ATOM 743 C C . LEU A 1 99 ? 9.781 11.480 -12.383 1.00 70.94 99 LEU A C 1
ATOM 745 O O . LEU A 1 99 ? 9.194 11.359 -11.303 1.00 70.94 99 LEU A O 1
ATOM 749 N N . ALA A 1 100 ? 9.117 11.761 -13.510 1.00 77.19 100 ALA A N 1
ATOM 750 C CA . ALA A 1 100 ? 7.668 11.928 -13.557 1.00 77.19 100 ALA A CA 1
ATOM 751 C C . ALA A 1 100 ? 6.936 10.581 -13.451 1.00 77.19 100 ALA A C 1
ATOM 753 O O . ALA A 1 100 ? 5.913 10.499 -12.770 1.00 77.19 100 ALA A O 1
ATOM 754 N N . ALA A 1 101 ? 7.457 9.514 -14.062 1.00 76.38 101 ALA A N 1
ATOM 755 C CA . ALA A 1 101 ? 6.966 8.151 -13.846 1.00 76.38 101 ALA A CA 1
ATOM 756 C C . ALA A 1 101 ? 7.111 7.717 -12.382 1.00 76.38 101 ALA A C 1
ATOM 758 O O . ALA A 1 101 ? 6.139 7.254 -11.790 1.00 76.38 101 ALA A O 1
ATOM 759 N N . VAL A 1 102 ? 8.267 7.968 -11.760 1.00 76.56 102 VAL A N 1
ATOM 760 C CA . VAL A 1 102 ? 8.484 7.663 -10.333 1.00 76.56 102 VAL A CA 1
ATOM 761 C C . VAL A 1 102 ? 7.511 8.437 -9.439 1.00 76.56 102 VAL A C 1
ATOM 763 O O . VAL A 1 102 ? 6.946 7.883 -8.498 1.00 76.56 102 VAL A O 1
ATOM 766 N N . THR A 1 103 ? 7.279 9.716 -9.740 1.00 80.50 103 THR A N 1
ATOM 767 C CA . THR A 1 103 ? 6.328 10.544 -8.983 1.00 80.50 103 THR A CA 1
ATOM 768 C C . THR A 1 103 ? 4.897 10.015 -9.099 1.00 80.50 103 THR A C 1
ATOM 770 O O . THR A 1 103 ? 4.191 9.966 -8.094 1.00 80.50 103 THR A O 1
ATOM 773 N N . ARG A 1 104 ? 4.477 9.588 -10.300 1.00 84.50 104 ARG A N 1
ATOM 774 C CA . ARG A 1 104 ? 3.158 8.972 -10.524 1.00 84.50 104 ARG A CA 1
ATOM 775 C C . ARG A 1 104 ? 3.005 7.658 -9.766 1.00 84.50 104 ARG A C 1
ATOM 777 O O . ARG A 1 104 ? 2.046 7.526 -9.022 1.00 84.50 104 ARG A O 1
ATOM 784 N N . MET A 1 105 ? 4.000 6.774 -9.837 1.00 84.81 105 MET A N 1
ATOM 785 C CA . MET A 1 105 ? 4.012 5.522 -9.074 1.00 84.81 105 MET A CA 1
ATOM 786 C C . MET A 1 105 ? 3.790 5.771 -7.572 1.00 84.81 105 MET A C 1
ATOM 788 O O . MET A 1 105 ? 2.942 5.145 -6.948 1.00 84.81 105 MET A O 1
ATOM 792 N N . PHE A 1 106 ? 4.489 6.738 -6.964 1.00 84.19 106 PHE A N 1
ATOM 793 C CA . PHE A 1 106 ? 4.256 7.057 -5.547 1.00 84.19 106 PHE A CA 1
ATOM 794 C C . PHE A 1 106 ? 2.859 7.625 -5.260 1.00 84.19 106 PHE A C 1
ATOM 796 O O . PHE A 1 106 ? 2.320 7.376 -4.176 1.00 84.19 106 PHE A O 1
ATOM 803 N N . ALA A 1 107 ? 2.279 8.389 -6.188 1.00 88.69 107 ALA A N 1
ATOM 804 C CA . ALA A 1 107 ? 0.912 8.883 -6.057 1.00 88.69 107 ALA A CA 1
ATOM 805 C C . ALA A 1 107 ? -0.093 7.720 -6.072 1.00 88.69 107 ALA A C 1
ATOM 807 O O . ALA A 1 107 ? -0.918 7.631 -5.162 1.00 88.69 107 ALA A O 1
ATOM 808 N N . ASP A 1 108 ? 0.061 6.786 -7.011 1.00 90.06 108 ASP A N 1
ATOM 809 C CA . ASP A 1 108 ? -0.804 5.611 -7.160 1.00 90.06 108 ASP A CA 1
ATOM 810 C C . ASP A 1 108 ? -0.714 4.698 -5.923 1.00 90.06 108 ASP A C 1
ATOM 812 O O . ASP A 1 108 ? -1.732 4.315 -5.340 1.00 90.06 108 ASP A O 1
ATOM 816 N N . LEU A 1 109 ? 0.500 4.449 -5.413 1.00 90.38 109 LEU A N 1
ATOM 817 C CA . LEU A 1 109 ? 0.708 3.726 -4.150 1.00 90.38 109 LEU A CA 1
ATOM 818 C C . LEU A 1 109 ? 0.009 4.407 -2.962 1.00 90.38 109 LEU A C 1
ATOM 820 O O . LEU A 1 109 ? -0.544 3.734 -2.088 1.00 90.38 109 LEU A O 1
ATOM 824 N N . THR A 1 110 ? 0.023 5.742 -2.911 1.00 91.50 110 THR A N 1
ATOM 825 C CA . THR A 1 110 ? -0.623 6.516 -1.838 1.00 91.50 110 THR A CA 1
ATOM 826 C C . THR A 1 110 ? -2.148 6.439 -1.928 1.00 91.50 110 THR A C 1
ATOM 828 O O . THR A 1 110 ? -2.825 6.294 -0.903 1.00 91.50 110 THR A O 1
ATOM 831 N N . GLU A 1 111 ? -2.702 6.498 -3.138 1.00 93.69 111 GLU A N 1
ATOM 832 C CA . GLU A 1 111 ? -4.138 6.355 -3.380 1.00 93.69 111 GLU A CA 1
ATOM 833 C C . GLU A 1 111 ? -4.623 4.947 -3.006 1.00 93.69 111 GLU A C 1
ATOM 835 O O . GLU A 1 111 ? -5.568 4.803 -2.221 1.00 93.69 111 GLU A O 1
ATOM 840 N N . ASN A 1 112 ? -3.909 3.910 -3.450 1.00 92.62 112 ASN A N 1
ATOM 841 C CA . ASN A 1 112 ? -4.202 2.518 -3.108 1.00 92.62 112 ASN A CA 1
ATOM 842 C C . ASN A 1 112 ? -4.109 2.271 -1.596 1.00 92.62 112 ASN A C 1
ATOM 844 O O . ASN A 1 112 ? -4.983 1.627 -1.006 1.00 92.62 112 ASN A O 1
ATOM 848 N N . HIS A 1 113 ? -3.099 2.839 -0.928 1.00 93.19 113 HIS A N 1
ATOM 849 C CA . HIS A 1 113 ? -2.988 2.798 0.530 1.00 93.19 113 HIS A CA 1
ATOM 850 C C . HIS A 1 113 ? -4.192 3.463 1.216 1.00 93.19 113 HIS A C 1
ATOM 852 O O . HIS A 1 113 ? -4.770 2.892 2.142 1.00 93.19 113 HIS A O 1
ATOM 858 N N . THR A 1 114 ? -4.621 4.629 0.735 1.00 94.38 114 THR A N 1
ATOM 859 C CA . THR A 1 114 ? -5.785 5.350 1.272 1.00 94.38 114 THR A CA 1
ATOM 860 C C . THR A 1 114 ? -7.069 4.528 1.130 1.00 94.38 114 THR A C 1
ATOM 862 O O . THR A 1 114 ? -7.831 4.383 2.091 1.00 94.38 114 THR A O 1
ATOM 865 N N . ALA A 1 115 ? -7.295 3.921 -0.039 1.00 93.25 115 ALA A N 1
ATOM 866 C CA . ALA A 1 115 ? -8.435 3.036 -0.280 1.00 93.25 115 ALA A CA 1
ATOM 867 C C . ALA A 1 115 ? -8.417 1.804 0.645 1.00 93.25 115 ALA A C 1
ATOM 869 O O . ALA A 1 115 ? -9.453 1.384 1.177 1.00 93.25 115 ALA A O 1
ATOM 870 N N . ARG A 1 116 ? -7.226 1.255 0.899 1.00 92.12 116 ARG A N 1
ATOM 871 C CA . ARG A 1 116 ? -7.006 0.131 1.812 1.00 92.12 116 ARG A CA 1
ATOM 872 C C . ARG A 1 116 ? -7.315 0.499 3.265 1.00 92.12 116 ARG A C 1
ATOM 874 O O . ARG A 1 116 ? -8.032 -0.239 3.937 1.00 92.12 116 ARG A O 1
ATOM 881 N N . MET A 1 117 ? -6.852 1.659 3.736 1.00 94.38 117 MET A N 1
ATOM 882 C CA . MET A 1 117 ? -7.168 2.182 5.075 1.00 94.38 117 MET A CA 1
ATOM 883 C C . MET A 1 117 ? -8.673 2.399 5.251 1.00 94.38 117 MET A C 1
ATOM 885 O O . MET A 1 117 ? -9.253 1.944 6.239 1.00 94.38 117 MET A O 1
ATOM 889 N N . LYS A 1 118 ? -9.336 2.975 4.241 1.00 93.94 118 LYS A N 1
ATOM 890 C CA . LYS A 1 118 ? -10.794 3.141 4.231 1.00 93.94 118 LYS A CA 1
ATOM 891 C C . LYS A 1 118 ? -11.531 1.803 4.313 1.00 93.94 118 LYS A C 1
ATOM 893 O O . LYS A 1 118 ? -12.510 1.695 5.045 1.00 93.94 118 LYS A O 1
ATOM 898 N N . SER A 1 119 ? -11.045 0.775 3.615 1.00 91.62 119 SER A N 1
ATOM 899 C CA . SER A 1 119 ? -11.622 -0.577 3.672 1.00 91.62 119 SER A CA 1
ATOM 900 C C . SER A 1 119 ? -11.542 -1.183 5.077 1.00 91.62 119 SER A C 1
ATOM 902 O O . SER A 1 119 ? -12.459 -1.881 5.499 1.00 91.62 119 SER A O 1
ATOM 904 N N . LEU A 1 120 ? -10.499 -0.858 5.847 1.00 90.88 120 LEU A N 1
ATOM 905 C CA . LEU A 1 120 ? -10.365 -1.248 7.257 1.00 90.88 120 LEU A CA 1
ATOM 906 C C . LEU A 1 120 ? -11.250 -0.433 8.218 1.00 90.88 120 LEU A C 1
ATOM 908 O O . LEU A 1 120 ? -11.270 -0.734 9.410 1.00 90.88 120 LEU A O 1
ATOM 912 N N . GLY A 1 121 ? -11.952 0.599 7.739 1.00 91.88 121 GLY A N 1
ATOM 913 C CA . GLY A 1 121 ? -12.672 1.550 8.590 1.00 91.88 121 GLY A CA 1
ATOM 914 C C . GLY A 1 121 ? -11.748 2.534 9.315 1.00 91.88 121 GLY A C 1
ATOM 915 O O . GLY A 1 121 ? -12.083 3.006 10.399 1.00 91.88 121 GLY A O 1
ATOM 916 N N . LEU A 1 122 ? -10.570 2.813 8.749 1.00 92.75 122 LEU A N 1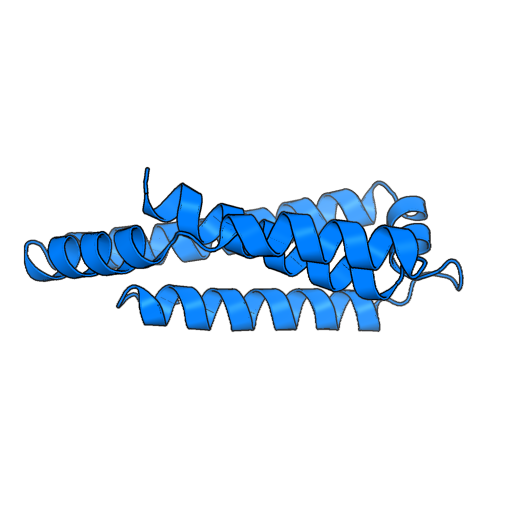
ATOM 917 C CA . LEU A 1 122 ? -9.551 3.682 9.334 1.00 92.75 122 LEU A CA 1
ATOM 918 C C . LEU A 1 122 ? -9.354 4.947 8.493 1.00 92.75 122 LEU A C 1
ATOM 920 O O . LEU A 1 122 ? -9.482 4.926 7.269 1.00 92.75 122 LEU A O 1
ATOM 924 N N . GLU A 1 123 ? -8.984 6.040 9.154 1.00 91.19 123 GLU A N 1
ATOM 925 C CA . GLU A 1 123 ? -8.541 7.260 8.478 1.00 91.19 123 GLU A CA 1
ATOM 926 C C . GLU A 1 123 ? -7.110 7.099 7.947 1.00 91.19 123 GLU A C 1
ATOM 928 O O . GLU A 1 123 ? -6.255 6.509 8.620 1.00 91.19 123 GLU A O 1
ATOM 933 N N . ALA A 1 124 ? -6.870 7.624 6.743 1.00 80.62 124 ALA A N 1
ATOM 934 C CA . ALA A 1 124 ? -5.557 7.656 6.102 1.00 80.62 124 ALA A CA 1
ATOM 935 C C . ALA A 1 124 ? -4.735 8.890 6.497 1.00 80.62 124 ALA A C 1
ATOM 937 O O . ALA A 1 124 ? -5.205 9.727 7.302 1.00 80.62 124 ALA A O 1
#

Radius of gyration: 16.17 Å; chains: 1; bounding box: 38×27×42 Å